Protein AF-A0A928GSQ0-F1 (afdb_monomer)

Foldseek 3Di:
DVVVVVVVVVVVVVVCVPDPCVVVVVVVVVVVVVVVVVVCCVPVPDPPCPPDDPVRVVVVVVVVVVVD

pLDDT: mean 86.57, std 9.01, range [51.09, 97.19]

Radius of gyration: 23.25 Å; Cα contacts (8 Å, |Δi|>4): 7; chains: 1; bounding box: 47×33×51 Å

Solvent-accessible surface area (backbone atoms only — not comparable to full-atom values): 4040 Å² total; per-residue (Å²): 111,70,66,58,56,52,51,52,50,48,51,54,51,51,52,53,68,71,36,81,64,55,52,58,52,50,52,53,50,53,49,50,53,51,51,53,50,47,52,48,41,67,73,72,56,63,71,90,65,72,94,56,56,71,68,59,50,51,52,54,52,52,54,58,65,72,75,107

Mean predicted aligned error: 8.87 Å

Secondary structure (DSSP, 8-state):
-HHHHHHHHHHHHHHHHH-SSHHHHHHHHHHHHHHHHHHHHHHH---TTTT--HHHHHHHHHHHHHT-

Sequence (68 aa):
MKKT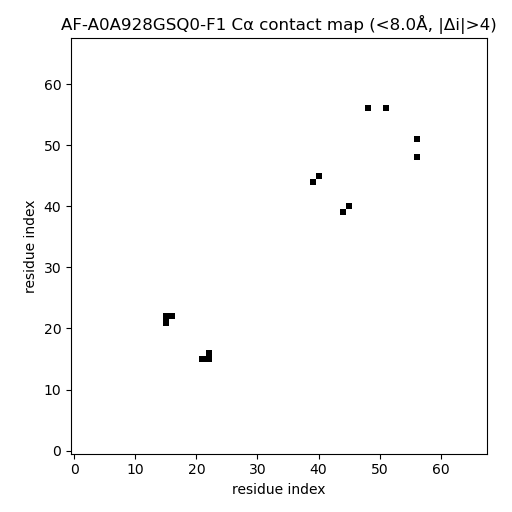IISIWNFYYEGFKNMTWGKQLWLLIFLKVIILFLVLRLFFFKPAMAGKTDEQKSEYVGTQLIKK

Structure (mmCIF, N/CA/C/O backbone):
data_AF-A0A928GSQ0-F1
#
_entry.id   AF-A0A928GSQ0-F1
#
loop_
_atom_site.group_PDB
_atom_site.id
_atom_site.type_symbol
_atom_site.label_atom_id
_atom_site.label_alt_id
_atom_site.label_comp_id
_atom_site.label_asym_id
_atom_site.label_entity_id
_atom_site.label_seq_id
_atom_site.pdbx_PDB_ins_code
_atom_site.Cartn_x
_atom_site.Cartn_y
_atom_site.Cartn_z
_atom_site.occupancy
_atom_site.B_iso_or_equiv
_atom_site.auth_seq_id
_atom_site.auth_comp_id
_atom_site.auth_asym_id
_atom_site.auth_atom_id
_atom_site.pdbx_PDB_model_num
ATOM 1 N N . MET A 1 1 ? 19.136 -21.482 -2.493 1.00 62.12 1 MET A N 1
ATOM 2 C CA . MET A 1 1 ? 17.867 -20.813 -2.115 1.00 62.12 1 MET A CA 1
ATOM 3 C C . MET A 1 1 ? 18.013 -19.301 -1.934 1.00 62.12 1 MET A C 1
ATOM 5 O O . MET A 1 1 ? 17.366 -18.576 -2.673 1.00 62.12 1 MET A O 1
ATOM 9 N N . LYS A 1 2 ? 18.894 -18.796 -1.049 1.00 71.62 2 LYS A N 1
ATOM 10 C CA . LYS A 1 2 ? 19.085 -17.337 -0.852 1.00 71.62 2 LYS A CA 1
ATOM 11 C C . LYS A 1 2 ? 19.418 -16.568 -2.145 1.00 71.62 2 LYS A C 1
ATOM 13 O O . LYS A 1 2 ? 18.836 -15.522 -2.392 1.00 71.62 2 LYS A O 1
ATOM 18 N N . LYS A 1 3 ? 20.287 -17.119 -3.005 1.00 82.19 3 LYS A N 1
ATOM 19 C CA . LYS A 1 3 ? 20.657 -16.492 -4.291 1.00 82.19 3 LYS A CA 1
ATOM 20 C C . LYS A 1 3 ? 19.477 -16.338 -5.263 1.00 82.19 3 LYS A C 1
ATOM 22 O O . LYS A 1 3 ? 19.380 -15.318 -5.931 1.00 82.19 3 LYS A O 1
ATOM 27 N N . THR A 1 4 ? 18.566 -17.309 -5.301 1.00 87.88 4 THR A N 1
ATOM 28 C CA . THR A 1 4 ? 17.376 -17.268 -6.166 1.00 87.88 4 THR A CA 1
ATOM 29 C C . THR A 1 4 ? 16.401 -16.182 -5.714 1.00 87.88 4 THR A C 1
ATOM 31 O O . THR A 1 4 ? 15.922 -15.416 -6.538 1.00 87.88 4 THR A O 1
ATOM 34 N N . ILE A 1 5 ? 16.178 -16.052 -4.402 1.00 91.38 5 ILE A N 1
ATOM 35 C CA . I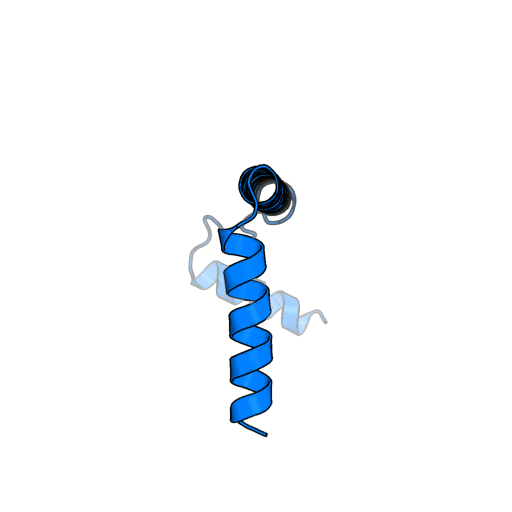LE A 1 5 ? 15.323 -14.998 -3.828 1.00 91.38 5 ILE A CA 1
ATOM 36 C C . ILE A 1 5 ? 15.889 -13.606 -4.142 1.00 91.38 5 ILE A C 1
ATOM 38 O O . ILE A 1 5 ? 15.147 -12.723 -4.560 1.00 91.38 5 ILE A O 1
ATOM 42 N N . ILE A 1 6 ? 17.207 -13.425 -4.003 1.00 91.94 6 ILE A N 1
ATOM 43 C CA . ILE A 1 6 ? 17.881 -12.155 -4.320 1.00 91.94 6 ILE A CA 1
ATOM 44 C C . ILE A 1 6 ? 17.764 -11.828 -5.816 1.00 91.94 6 ILE A C 1
ATOM 46 O O . ILE A 1 6 ? 17.498 -10.687 -6.178 1.00 91.94 6 ILE A O 1
ATOM 50 N N . SER A 1 7 ? 17.913 -12.824 -6.691 1.00 92.31 7 SER A N 1
ATOM 51 C CA . SER A 1 7 ? 17.757 -12.635 -8.136 1.00 92.31 7 SER A CA 1
ATOM 52 C C . SER A 1 7 ? 16.328 -12.242 -8.521 1.00 92.31 7 SER A C 1
ATOM 54 O O . SER A 1 7 ? 16.156 -11.332 -9.327 1.00 92.31 7 SER A O 1
ATOM 56 N N . ILE A 1 8 ? 15.316 -12.872 -7.916 1.00 93.06 8 ILE A N 1
ATOM 57 C CA . ILE A 1 8 ? 13.906 -12.525 -8.136 1.00 93.06 8 ILE A CA 1
ATOM 58 C C . ILE A 1 8 ? 13.631 -11.096 -7.658 1.00 93.06 8 ILE A C 1
ATOM 60 O O . ILE A 1 8 ? 13.025 -10.312 -8.384 1.00 93.06 8 ILE A O 1
ATOM 64 N N . TRP A 1 9 ? 14.120 -10.727 -6.471 1.00 94.81 9 TRP A N 1
ATOM 65 C CA . TRP A 1 9 ? 13.994 -9.366 -5.952 1.00 94.81 9 TRP A CA 1
ATOM 66 C C . TRP A 1 9 ? 14.604 -8.327 -6.900 1.00 94.81 9 TRP A C 1
ATOM 68 O O . TRP A 1 9 ? 13.944 -7.347 -7.245 1.00 94.81 9 TRP A O 1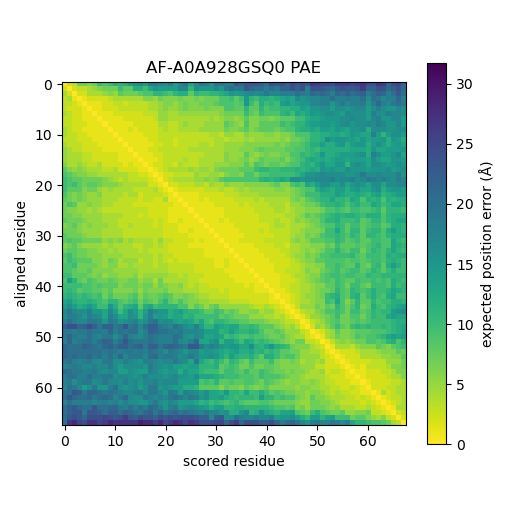
ATOM 78 N N . ASN A 1 10 ? 15.834 -8.565 -7.366 1.00 93.38 10 ASN A N 1
ATOM 79 C CA . ASN A 1 10 ? 16.520 -7.661 -8.286 1.00 93.38 10 ASN A CA 1
ATOM 80 C C . ASN A 1 10 ? 15.772 -7.523 -9.614 1.00 93.38 10 ASN A C 1
ATOM 82 O O . ASN A 1 10 ? 15.643 -6.408 -10.105 1.00 93.38 10 ASN A O 1
ATOM 86 N N . PHE A 1 11 ? 15.206 -8.608 -10.151 1.00 93.25 11 PHE A N 1
ATOM 87 C CA . PHE A 1 11 ? 14.396 -8.556 -11.369 1.00 93.25 11 PHE A CA 1
ATOM 88 C C . PHE A 1 11 ? 13.176 -7.633 -11.218 1.00 93.25 11 PHE A C 1
ATOM 90 O O . PHE A 1 11 ? 12.952 -6.760 -12.057 1.00 93.25 11 PHE A O 1
ATOM 97 N N . TYR A 1 12 ? 12.409 -7.773 -10.131 1.00 91.75 12 TYR A N 1
ATOM 98 C CA . TYR A 1 12 ? 11.257 -6.899 -9.876 1.00 91.75 12 TYR A CA 1
ATOM 99 C C . TYR A 1 12 ? 11.676 -5.449 -9.621 1.00 91.75 12 TYR A C 1
ATOM 101 O O . TYR A 1 12 ? 11.026 -4.526 -10.113 1.00 91.75 12 TYR A O 1
ATOM 109 N N . TYR A 1 13 ? 12.767 -5.242 -8.884 1.00 92.50 13 TYR A N 1
ATOM 110 C CA . TYR A 1 13 ? 13.295 -3.911 -8.606 1.00 92.50 13 TYR A CA 1
ATOM 111 C C . TYR A 1 13 ? 13.777 -3.205 -9.880 1.00 92.50 13 TYR A C 1
ATOM 113 O O . TYR A 1 13 ? 13.401 -2.060 -10.131 1.00 92.50 13 TYR A O 1
ATOM 121 N N . GLU A 1 14 ? 14.569 -3.881 -10.712 1.00 91.12 14 GLU A N 1
ATOM 122 C CA . GLU A 1 14 ? 15.067 -3.348 -11.983 1.00 91.12 14 GLU A CA 1
ATOM 123 C C . GLU A 1 14 ? 13.932 -3.119 -12.982 1.00 91.12 14 GLU A C 1
ATOM 125 O O . GLU A 1 14 ? 13.869 -2.055 -13.599 1.00 91.12 14 GLU A O 1
ATOM 130 N N . GLY A 1 15 ? 12.989 -4.059 -13.088 1.00 90.56 15 GLY A N 1
ATOM 131 C CA . GLY A 1 15 ? 11.793 -3.910 -13.914 1.00 90.56 15 GLY A CA 1
ATOM 132 C C . GLY A 1 15 ? 10.978 -2.681 -13.512 1.00 90.56 15 GLY A C 1
ATOM 133 O O . GLY A 1 15 ? 10.678 -1.834 -14.349 1.00 90.56 15 GLY A O 1
ATOM 134 N N . PHE A 1 16 ? 10.700 -2.515 -12.218 1.00 90.88 16 PHE A N 1
ATOM 135 C CA . PHE A 1 16 ? 9.974 -1.353 -11.705 1.00 90.88 16 PHE A CA 1
ATOM 136 C C . PHE A 1 16 ? 10.756 -0.040 -11.879 1.00 90.88 16 PHE A C 1
ATOM 138 O O . PHE A 1 16 ? 10.185 0.998 -12.223 1.00 90.88 16 PHE A O 1
ATOM 145 N N . LYS A 1 17 ? 12.081 -0.064 -11.695 1.00 87.81 17 LYS A N 1
ATOM 146 C CA . LYS A 1 17 ? 12.953 1.102 -11.892 1.00 87.81 17 LYS A CA 1
ATOM 147 C C . LYS A 1 17 ? 12.994 1.553 -13.352 1.00 87.81 17 LYS A C 1
ATOM 149 O O . LYS A 1 17 ? 13.030 2.761 -13.590 1.00 87.81 17 LYS A O 1
ATOM 15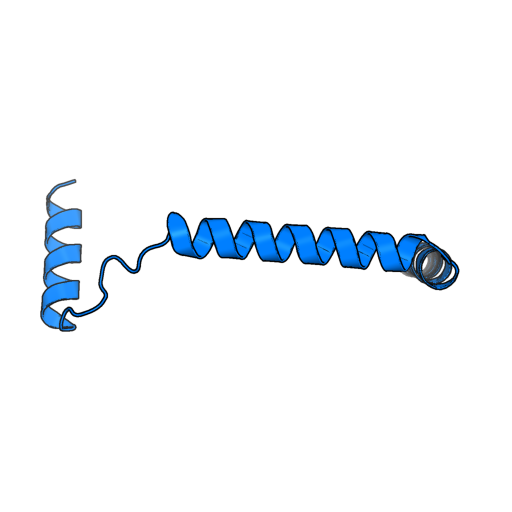4 N N . ASN A 1 18 ? 12.963 0.629 -14.304 1.00 91.75 18 ASN A N 1
ATOM 155 C CA . ASN A 1 18 ? 13.036 0.938 -15.732 1.00 91.75 18 ASN A CA 1
ATOM 156 C C . ASN A 1 18 ? 11.663 1.235 -16.364 1.00 91.75 18 ASN A C 1
ATOM 158 O O . ASN A 1 18 ? 11.588 1.577 -17.540 1.00 91.75 18 ASN A O 1
ATOM 162 N N . MET A 1 19 ? 10.571 1.173 -15.594 1.00 92.00 19 MET A N 1
ATOM 163 C CA . MET A 1 19 ? 9.246 1.568 -16.072 1.00 92.00 19 MET A CA 1
ATOM 164 C C . MET A 1 19 ? 9.115 3.090 -16.219 1.00 92.00 19 MET A C 1
ATOM 166 O O . MET A 1 19 ? 9.195 3.829 -15.236 1.00 92.00 19 MET A O 1
ATOM 170 N N . THR A 1 20 ? 8.814 3.547 -17.437 1.00 85.69 20 THR A N 1
ATOM 171 C CA . THR A 1 20 ? 8.514 4.958 -17.740 1.00 85.69 20 THR A CA 1
ATOM 172 C C . THR A 1 20 ? 7.104 5.341 -17.280 1.00 85.69 20 THR A C 1
ATOM 174 O O . THR A 1 20 ? 6.943 6.256 -16.480 1.00 85.69 20 THR A O 1
ATOM 177 N N . TRP A 1 21 ? 6.085 4.583 -17.704 1.00 90.31 21 TRP A N 1
ATOM 178 C CA . TRP A 1 21 ? 4.674 4.841 -17.367 1.00 90.31 21 TRP A CA 1
A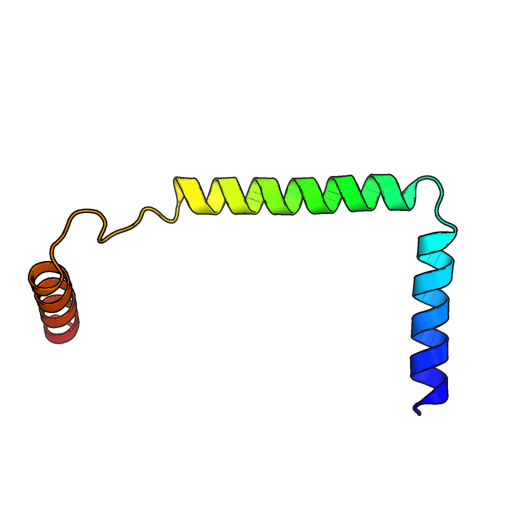TOM 179 C C . TRP A 1 21 ? 4.199 4.107 -16.105 1.00 90.31 21 TRP A C 1
ATOM 181 O O . TRP A 1 21 ? 3.306 4.569 -15.395 1.00 90.31 21 TRP A O 1
ATOM 191 N N . GLY A 1 22 ? 4.817 2.965 -15.788 1.00 90.38 22 GLY A N 1
ATOM 192 C CA . GLY A 1 22 ? 4.390 2.097 -14.686 1.00 90.38 22 GLY A CA 1
ATOM 193 C C . GLY A 1 22 ? 4.503 2.743 -13.304 1.00 90.38 22 GLY A C 1
ATOM 194 O O . GLY A 1 22 ? 3.631 2.529 -12.468 1.00 90.38 22 GLY A O 1
ATOM 195 N N . LYS A 1 23 ? 5.515 3.591 -13.072 1.00 89.12 23 LYS A N 1
ATOM 196 C CA . LYS A 1 23 ? 5.686 4.297 -11.789 1.00 89.12 23 LYS A CA 1
ATOM 197 C C . LYS A 1 23 ? 4.551 5.280 -11.516 1.00 89.12 23 LYS A C 1
ATOM 199 O O . LYS A 1 23 ? 4.040 5.332 -10.401 1.00 89.12 23 LYS A O 1
ATOM 204 N N . GLN A 1 24 ? 4.141 6.031 -12.539 1.00 92.25 24 GLN A N 1
ATOM 205 C CA . GLN A 1 24 ? 3.018 6.964 -12.433 1.00 92.25 24 GLN A CA 1
ATOM 206 C C . GLN A 1 24 ? 1.709 6.211 -12.184 1.00 92.25 24 GLN A C 1
ATOM 208 O O . GLN A 1 24 ? 0.939 6.593 -11.307 1.00 92.25 24 GLN A O 1
ATOM 213 N N . LEU A 1 25 ? 1.485 5.097 -12.889 1.00 93.75 25 LEU A N 1
ATOM 214 C CA . LEU A 1 25 ? 0.314 4.246 -12.671 1.00 93.75 25 LEU A CA 1
ATOM 215 C C . LEU A 1 25 ? 0.287 3.650 -11.257 1.00 93.75 25 LEU A C 1
ATOM 217 O O . LEU A 1 25 ? -0.758 3.666 -10.614 1.00 93.75 25 LEU A O 1
ATOM 221 N N . TRP A 1 26 ? 1.424 3.188 -10.736 1.00 93.81 26 TRP A N 1
ATOM 222 C CA . TRP A 1 26 ? 1.524 2.692 -9.361 1.00 93.81 26 TRP A CA 1
ATOM 223 C C . TRP A 1 26 ? 1.196 3.767 -8.327 1.00 93.81 26 TRP A C 1
ATOM 225 O O . TRP A 1 26 ? 0.470 3.497 -7.371 1.00 93.81 26 TRP A O 1
ATOM 235 N N . LEU A 1 27 ? 1.670 4.995 -8.541 1.00 94.12 27 LEU A N 1
ATOM 236 C CA . LEU A 1 27 ? 1.328 6.131 -7.690 1.00 94.12 27 LEU A CA 1
ATOM 237 C C . LEU A 1 27 ? -0.180 6.415 -7.724 1.00 94.12 27 LEU A C 1
ATOM 239 O O . LEU A 1 27 ? -0.784 6.608 -6.672 1.00 94.12 27 LEU A O 1
ATOM 243 N N . LEU A 1 28 ? -0.808 6.369 -8.903 1.00 95.81 28 LEU A N 1
ATOM 244 C CA . LEU A 1 28 ? -2.259 6.527 -9.043 1.00 95.81 28 LEU A CA 1
ATOM 245 C C . LEU A 1 28 ? -3.043 5.411 -8.339 1.00 95.81 28 LEU A C 1
ATOM 247 O O . LEU A 1 28 ? -4.064 5.687 -7.709 1.00 95.81 28 LEU A O 1
ATOM 251 N N . ILE A 1 29 ? -2.576 4.163 -8.420 1.00 95.56 29 ILE A N 1
ATOM 252 C CA . ILE A 1 29 ? -3.180 3.029 -7.708 1.00 95.56 29 ILE A CA 1
ATOM 253 C C . ILE A 1 29 ? -3.074 3.246 -6.198 1.00 95.56 29 ILE A C 1
ATOM 255 O O . ILE A 1 29 ? -4.080 3.151 -5.498 1.00 95.56 29 ILE A O 1
ATOM 259 N N . PHE A 1 30 ? -1.888 3.592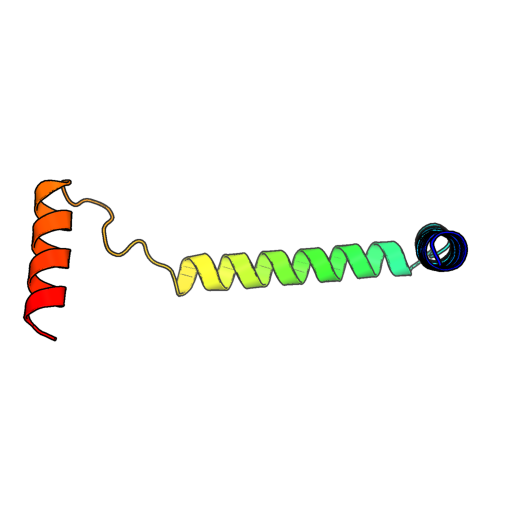 -5.696 1.00 96.81 30 PHE A N 1
ATOM 260 C CA . PHE A 1 30 ? -1.666 3.829 -4.271 1.00 96.81 30 PHE A CA 1
ATOM 261 C C . PHE A 1 30 ? -2.530 4.982 -3.751 1.00 96.81 30 PHE A C 1
ATOM 263 O O . PHE A 1 30 ? -3.180 4.859 -2.714 1.00 96.81 30 PHE A O 1
ATOM 270 N N . LEU A 1 31 ? -2.621 6.065 -4.525 1.00 97.12 31 LEU A N 1
ATOM 271 C CA . LEU A 1 31 ? -3.493 7.195 -4.234 1.00 97.12 31 LEU A CA 1
ATOM 272 C C . LEU A 1 31 ? -4.964 6.767 -4.161 1.00 97.12 31 LEU A C 1
ATOM 274 O O . LEU A 1 31 ? -5.644 7.099 -3.194 1.00 97.12 31 LEU A O 1
ATOM 278 N N . LYS A 1 32 ? -5.458 5.995 -5.138 1.00 95.94 32 LYS A N 1
ATOM 279 C CA . LYS A 1 32 ? -6.830 5.464 -5.114 1.00 95.94 32 LYS A CA 1
ATOM 280 C C . LYS A 1 32 ? -7.080 4.606 -3.877 1.00 95.94 32 LYS A C 1
ATOM 282 O O . LYS A 1 32 ? -8.106 4.786 -3.234 1.00 95.94 32 LYS A O 1
ATOM 287 N N . VAL A 1 33 ? -6.158 3.711 -3.525 1.00 97.12 33 VAL A N 1
ATOM 288 C CA . VAL A 1 33 ? -6.290 2.848 -2.339 1.00 97.12 33 VAL A CA 1
ATOM 289 C C . VAL A 1 33 ? -6.335 3.678 -1.055 1.00 97.12 33 VAL A C 1
ATOM 291 O O . VAL A 1 33 ? -7.205 3.442 -0.220 1.00 97.12 33 VAL A O 1
ATOM 294 N N . ILE A 1 34 ? -5.473 4.690 -0.915 1.00 97.19 34 ILE A N 1
ATOM 295 C CA . ILE A 1 34 ? -5.502 5.612 0.230 1.00 97.19 34 ILE A CA 1
ATOM 296 C C . ILE A 1 34 ? -6.832 6.360 0.291 1.00 97.19 34 ILE A C 1
ATOM 298 O O . ILE A 1 34 ? -7.449 6.414 1.351 1.00 97.19 34 ILE A O 1
ATOM 302 N N . ILE A 1 35 ? -7.287 6.928 -0.827 1.00 96.75 35 ILE A N 1
ATOM 303 C CA . ILE A 1 35 ? -8.542 7.686 -0.878 1.00 96.75 35 ILE A CA 1
ATOM 304 C C . ILE A 1 35 ? -9.720 6.785 -0.504 1.00 96.75 35 ILE A C 1
ATOM 306 O O . ILE A 1 35 ? -10.529 7.163 0.339 1.00 96.75 35 ILE A O 1
ATOM 310 N N . LEU A 1 36 ? -9.798 5.581 -1.074 1.00 95.56 36 LEU A N 1
ATOM 311 C CA . LEU A 1 36 ? -10.841 4.609 -0.747 1.00 95.56 36 LEU A CA 1
ATOM 312 C C . LEU A 1 36 ? -10.805 4.242 0.739 1.00 95.56 36 LEU A C 1
ATOM 314 O O . LEU A 1 36 ? -11.845 4.241 1.393 1.00 95.56 36 LEU A O 1
ATOM 318 N N . PHE A 1 37 ? -9.619 4.000 1.296 1.00 95.69 37 PHE A N 1
ATOM 319 C CA . PHE A 1 37 ? -9.459 3.713 2.717 1.00 95.69 37 PHE A CA 1
ATOM 320 C C . PHE A 1 37 ? -9.901 4.883 3.603 1.00 95.69 37 PHE A C 1
ATOM 322 O O . PHE A 1 37 ? -10.597 4.670 4.593 1.00 95.69 37 PHE A O 1
ATOM 329 N N . LEU A 1 38 ? -9.546 6.122 3.253 1.00 95.31 38 LEU A N 1
ATOM 330 C CA . LEU A 1 38 ? -9.946 7.314 4.000 1.00 95.31 38 LEU A CA 1
ATOM 331 C C . LEU A 1 38 ? -11.458 7.534 3.956 1.00 95.31 38 LEU A C 1
ATOM 333 O O . LEU A 1 38 ? -12.056 7.787 4.997 1.00 95.31 38 LEU A O 1
ATOM 337 N N . VAL A 1 39 ? -12.083 7.390 2.785 1.00 94.19 39 VAL A N 1
ATOM 338 C CA . VAL A 1 39 ? -13.543 7.468 2.636 1.00 94.19 39 VAL A CA 1
ATOM 339 C C . VAL A 1 39 ? -14.200 6.400 3.507 1.00 94.19 39 VAL A C 1
ATOM 341 O O . VAL A 1 39 ? -15.015 6.729 4.367 1.00 94.19 39 VAL A O 1
ATOM 344 N N . LEU A 1 40 ? -13.796 5.134 3.377 1.00 92.56 40 LEU A N 1
ATOM 345 C CA . LEU A 1 40 ? -14.345 4.062 4.207 1.00 92.56 40 LEU A CA 1
ATOM 346 C C . LEU A 1 40 ? -14.154 4.352 5.702 1.00 92.56 40 LEU A C 1
ATOM 348 O O . LEU A 1 40 ? -15.098 4.233 6.477 1.00 92.56 40 LEU A O 1
ATOM 352 N N . 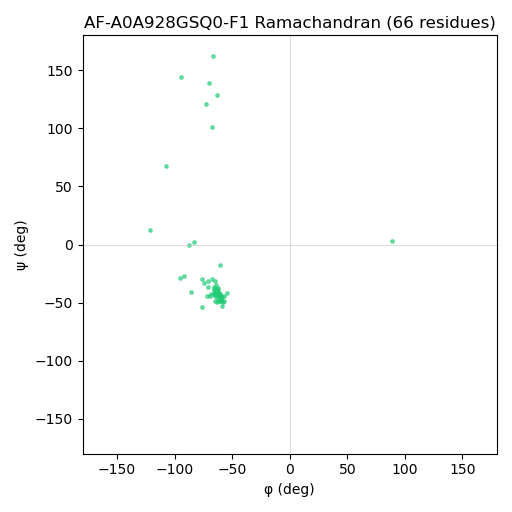ARG A 1 41 ? -12.968 4.808 6.113 1.00 90.00 41 ARG A N 1
ATOM 353 C CA . ARG A 1 41 ? -12.673 5.161 7.505 1.00 90.00 41 ARG A CA 1
ATOM 354 C C . ARG A 1 41 ? -13.580 6.273 8.028 1.00 90.00 41 ARG A C 1
ATOM 356 O O . ARG A 1 41 ? -14.149 6.129 9.101 1.00 90.00 41 ARG A O 1
ATOM 363 N N . LEU A 1 42 ? -13.734 7.367 7.292 1.00 89.06 42 LEU A N 1
ATOM 364 C CA . LEU A 1 42 ? -14.508 8.521 7.751 1.00 89.06 42 LEU A CA 1
ATOM 365 C C . LEU A 1 42 ? -16.017 8.245 7.779 1.00 89.06 42 LEU A C 1
ATOM 367 O O . LEU A 1 42 ? -16.703 8.708 8.691 1.00 89.06 42 LEU A O 1
ATOM 371 N N . PHE A 1 43 ? -16.534 7.485 6.810 1.00 88.88 43 PHE A N 1
ATOM 372 C CA . PHE A 1 43 ? -17.967 7.201 6.719 1.00 88.88 43 PHE A CA 1
ATOM 373 C C . PHE A 1 43 ? -18.403 5.994 7.559 1.00 88.88 43 PHE A C 1
ATOM 375 O O . PHE A 1 43 ? -19.444 6.070 8.210 1.00 88.88 43 PHE A O 1
ATOM 382 N N . PHE A 1 44 ? -17.622 4.909 7.588 1.00 84.50 44 PHE A N 1
ATOM 383 C CA . PHE A 1 44 ? -17.997 3.667 8.277 1.00 84.50 44 PHE A CA 1
ATOM 384 C C . PHE A 1 44 ? -17.427 3.560 9.696 1.00 84.50 44 PHE A C 1
ATOM 386 O O . PHE A 1 44 ? -18.055 2.947 10.554 1.00 84.50 44 PHE A O 1
ATOM 393 N N . PHE A 1 45 ? -16.278 4.178 9.987 1.00 82.56 45 PHE A N 1
ATOM 394 C CA . PHE A 1 45 ? -15.622 4.083 11.296 1.00 82.56 45 PHE A CA 1
ATOM 395 C C . PHE A 1 45 ? -15.753 5.392 12.076 1.00 82.56 45 PHE A C 1
ATOM 397 O O . PHE A 1 45 ? -14.776 6.096 12.338 1.00 82.56 45 PHE A O 1
ATOM 404 N N . LYS A 1 46 ? -16.983 5.718 12.486 1.00 79.94 46 LYS A N 1
ATOM 405 C CA . LYS A 1 46 ? -17.198 6.794 13.461 1.00 79.94 46 LYS A CA 1
ATOM 406 C C . LYS A 1 46 ? -16.681 6.349 14.835 1.00 79.94 46 LYS A C 1
ATOM 408 O O . LYS A 1 46 ? -16.909 5.202 15.221 1.00 79.94 46 LYS A O 1
ATOM 413 N N . PRO A 1 47 ? -16.005 7.220 15.603 1.00 78.38 47 PRO A N 1
ATOM 414 C CA . PRO A 1 47 ? -15.537 6.862 16.934 1.00 78.38 47 PRO A CA 1
ATOM 415 C C . PRO A 1 47 ? -16.740 6.671 17.867 1.00 78.38 47 PRO A C 1
ATOM 417 O O . PRO A 1 47 ? -17.310 7.636 18.367 1.00 78.38 47 PRO A O 1
ATOM 420 N N . ALA A 1 48 ? -17.119 5.415 18.115 1.00 73.44 48 ALA A N 1
ATOM 421 C CA . ALA A 1 48 ? -18.302 5.051 18.904 1.00 73.44 48 ALA A CA 1
ATOM 422 C C . ALA A 1 48 ? -18.269 5.560 20.360 1.00 73.44 48 ALA A C 1
ATOM 424 O O . ALA A 1 48 ? -19.293 5.605 21.034 1.00 73.44 48 ALA A O 1
ATOM 425 N N . MET A 1 49 ? -17.085 5.938 20.847 1.00 72.75 49 MET A N 1
ATOM 426 C CA . MET A 1 49 ? -16.831 6.346 22.230 1.00 72.75 49 MET A CA 1
ATOM 427 C C . MET A 1 49 ? -16.266 7.770 22.349 1.00 72.75 49 MET A C 1
ATOM 429 O O . MET A 1 49 ? -15.765 8.143 23.412 1.00 72.75 49 MET A O 1
ATOM 433 N N . ALA A 1 50 ? -16.305 8.571 21.278 1.00 71.06 50 ALA A N 1
ATOM 434 C CA . ALA A 1 50 ? -15.879 9.968 21.353 1.00 71.06 50 ALA A CA 1
ATOM 435 C C . ALA A 1 50 ? -16.784 10.755 22.320 1.00 71.06 50 ALA A C 1
ATOM 437 O O . ALA A 1 50 ? -18.005 10.702 22.206 1.00 71.06 50 ALA A O 1
ATOM 438 N N . GLY A 1 51 ? -16.180 11.474 23.273 1.00 73.69 51 GLY A N 1
ATOM 439 C CA . GLY A 1 51 ? -16.890 12.347 24.220 1.00 73.69 51 GLY A CA 1
ATOM 440 C C . GLY A 1 51 ? -17.382 11.697 25.520 1.00 73.69 51 GLY A C 1
ATOM 441 O O . GLY A 1 51 ? -18.016 12.382 26.314 1.00 73.69 51 GLY A O 1
ATOM 442 N N . LYS A 1 52 ? -17.096 10.411 25.766 1.00 78.19 52 LYS A N 1
ATOM 443 C CA . LYS A 1 52 ? -17.405 9.731 27.041 1.00 78.19 52 LYS A CA 1
ATOM 444 C C . LYS A 1 52 ? -16.199 9.756 27.988 1.00 78.19 52 LYS A C 1
ATOM 446 O O . LYS A 1 52 ? -15.066 9.619 27.517 1.00 78.19 52 LYS A O 1
ATOM 451 N N . THR A 1 53 ? -16.432 9.892 29.296 1.00 81.12 53 THR A N 1
ATOM 452 C CA . THR A 1 53 ? -15.382 9.676 30.312 1.00 81.12 53 THR A CA 1
ATOM 453 C C . THR A 1 53 ? -14.969 8.205 30.337 1.00 81.12 53 THR A C 1
ATOM 455 O O . THR A 1 53 ? -15.683 7.343 29.812 1.00 81.12 53 THR A O 1
ATOM 458 N N . ASP A 1 54 ? -13.809 7.893 30.907 1.00 77.00 54 ASP A N 1
ATOM 459 C CA . ASP A 1 54 ? -13.326 6.511 30.926 1.00 77.00 54 ASP A CA 1
ATOM 460 C C . ASP A 1 54 ? -14.231 5.588 31.761 1.00 77.00 54 ASP A C 1
ATOM 462 O O . ASP A 1 54 ? -14.462 4.448 31.348 1.00 77.00 54 ASP A O 1
ATOM 466 N N . GLU A 1 55 ? -14.878 6.094 32.821 1.00 78.69 55 GLU A N 1
ATOM 467 C CA . GLU A 1 55 ? -15.927 5.361 33.545 1.00 78.69 55 GLU A CA 1
ATOM 468 C C . GLU A 1 55 ? -17.110 5.000 32.633 1.00 78.69 55 GLU A C 1
ATOM 470 O O . GLU A 1 55 ? -17.531 3.844 32.585 1.00 78.69 55 GLU A O 1
ATOM 475 N N . GLN A 1 56 ? -17.607 5.957 31.842 1.00 79.75 56 GLN A N 1
ATOM 476 C CA . GLN A 1 56 ? -18.750 5.750 30.944 1.00 79.75 56 GLN A CA 1
ATOM 477 C C . GLN A 1 56 ? -18.439 4.784 29.793 1.00 79.75 56 GLN A C 1
ATOM 479 O O . GLN A 1 56 ? -19.338 4.113 29.280 1.00 79.75 56 GLN A O 1
ATOM 484 N N . LYS A 1 57 ? -17.179 4.717 29.346 1.00 81.75 57 LYS A N 1
ATOM 485 C CA . LYS A 1 57 ? -16.735 3.724 28.357 1.00 81.75 57 LYS A CA 1
ATOM 486 C C . LYS A 1 57 ? -16.681 2.327 28.972 1.00 81.75 57 LYS A C 1
ATOM 488 O O . LYS A 1 57 ? -17.154 1.382 28.345 1.00 81.75 57 LYS A O 1
ATOM 493 N N . SER A 1 58 ? -16.137 2.212 30.184 1.00 80.25 58 SER A N 1
ATOM 494 C CA . SER A 1 58 ? -16.020 0.947 30.918 1.00 80.25 58 SER A CA 1
ATOM 495 C C . SER A 1 58 ? -17.390 0.323 31.195 1.00 80.25 58 SER A C 1
ATOM 497 O O . SER A 1 58 ? -17.626 -0.841 30.867 1.00 80.25 58 SER A O 1
ATOM 499 N N . GLU A 1 59 ? -18.340 1.122 31.686 1.00 83.50 59 GLU A N 1
ATOM 500 C CA . GLU A 1 59 ? -19.711 0.680 31.962 1.00 83.50 59 GLU A CA 1
ATOM 501 C C . GLU A 1 59 ? -20.455 0.249 30.685 1.00 83.50 59 GLU A C 1
ATOM 503 O O . GLU A 1 59 ? -21.140 -0.779 30.668 1.00 83.50 59 GLU A O 1
ATOM 508 N N . TYR A 1 60 ? -20.271 0.978 29.577 1.00 82.44 60 TYR A N 1
ATOM 509 C CA . TYR A 1 60 ? -20.851 0.623 28.277 1.00 82.44 60 TYR A CA 1
ATOM 510 C C . TYR A 1 60 ? -20.313 -0.712 27.738 1.00 82.44 60 TYR A C 1
ATOM 512 O O . TYR A 1 60 ? -21.077 -1.526 27.226 1.00 82.44 60 TYR A O 1
ATOM 520 N N . VAL A 1 61 ? -19.010 -0.972 27.864 1.00 82.06 61 VAL A N 1
ATOM 521 C CA . VAL A 1 61 ? -18.425 -2.257 27.450 1.00 82.06 61 VAL A CA 1
ATOM 522 C C . VAL A 1 61 ? -18.888 -3.387 28.373 1.00 82.06 61 VAL A C 1
ATOM 524 O O . VAL A 1 61 ? -19.298 -4.437 27.880 1.00 82.06 61 VAL A O 1
ATOM 527 N N . GLY A 1 62 ? -18.896 -3.170 29.691 1.00 83.44 62 GLY A N 1
ATOM 528 C CA . GLY A 1 62 ? -19.340 -4.164 30.672 1.00 83.44 62 GLY A CA 1
ATOM 529 C C . GLY A 1 62 ? -20.790 -4.600 30.458 1.00 83.44 62 GLY A C 1
ATOM 530 O O . GLY A 1 62 ? -21.079 -5.793 30.390 1.00 83.44 62 GLY A O 1
ATOM 531 N N . THR A 1 63 ? -21.699 -3.646 30.251 1.00 82.06 63 THR A N 1
ATOM 532 C CA . THR A 1 63 ? -23.115 -3.938 29.975 1.00 82.06 63 THR A CA 1
ATOM 533 C C . THR A 1 63 ? -23.326 -4.701 28.666 1.00 82.06 63 THR A C 1
ATOM 535 O O . THR A 1 63 ? -24.160 -5.602 28.627 1.00 82.06 63 THR A O 1
ATOM 538 N N . GLN A 1 64 ? -22.563 -4.411 27.608 1.00 82.25 64 GLN A N 1
ATOM 539 C CA . GLN A 1 64 ? -22.651 -5.141 26.333 1.00 82.25 64 GLN A CA 1
ATOM 540 C C . GLN A 1 64 ? -22.097 -6.572 26.414 1.00 82.25 64 GLN A C 1
ATOM 542 O O . GLN A 1 64 ? -22.599 -7.454 25.721 1.00 82.25 64 GLN A O 1
ATOM 547 N N . LEU A 1 65 ? -21.090 -6.823 27.258 1.00 83.75 65 LEU A N 1
ATOM 548 C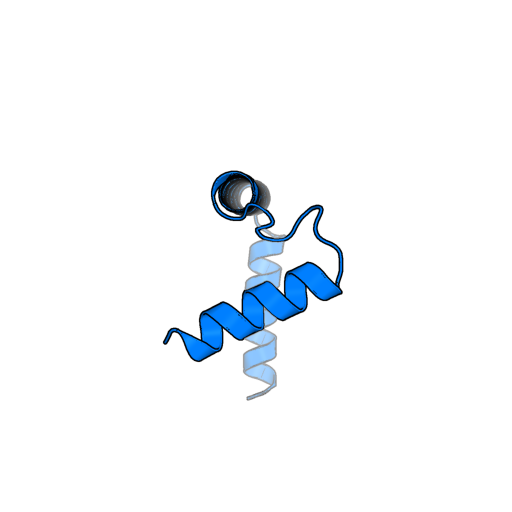 CA . LEU A 1 65 ? -20.536 -8.166 27.475 1.00 83.75 65 LEU A CA 1
ATOM 549 C C . LEU A 1 65 ? -21.456 -9.056 28.318 1.00 83.75 65 LEU A C 1
ATOM 551 O O . LEU A 1 65 ? -21.505 -10.256 28.086 1.00 83.75 65 LEU A O 1
ATOM 555 N N . ILE A 1 66 ? -22.189 -8.470 29.267 1.00 85.19 66 ILE A N 1
ATOM 556 C CA . ILE A 1 66 ? -23.148 -9.187 30.123 1.00 85.19 66 ILE A CA 1
ATOM 557 C C . ILE A 1 66 ? -24.447 -9.508 29.367 1.00 85.19 66 ILE A C 1
ATOM 559 O O . ILE A 1 66 ? -25.116 -10.491 29.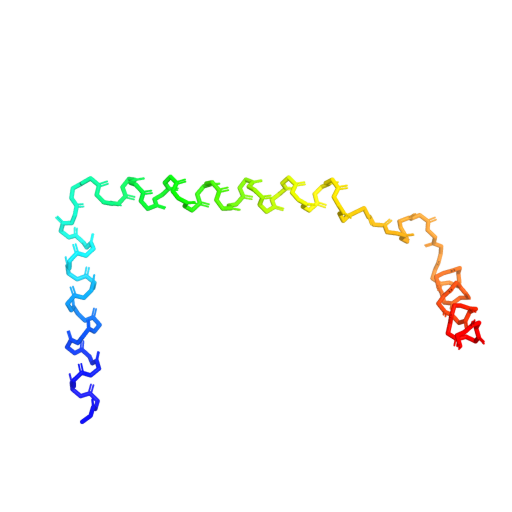669 1.00 85.19 66 ILE A O 1
ATOM 563 N N . LYS A 1 67 ? -24.825 -8.677 28.387 1.00 72.31 67 LYS A N 1
ATOM 564 C CA . LYS A 1 67 ? -26.071 -8.824 27.616 1.00 72.31 67 LYS A CA 1
ATOM 565 C C . LYS A 1 67 ? -25.969 -9.823 26.450 1.00 72.31 67 LYS A C 1
ATOM 567 O O . LYS A 1 67 ? -26.931 -9.950 25.692 1.00 72.31 67 LYS A O 1
ATOM 572 N N . LYS A 1 68 ? -24.819 -10.475 26.274 1.00 51.09 68 LYS A N 1
ATOM 573 C CA . LYS A 1 68 ? -24.549 -11.450 25.213 1.00 51.09 68 LYS A CA 1
ATOM 574 C C . LYS A 1 68 ? -24.607 -12.869 25.763 1.00 51.09 68 LYS A C 1
ATOM 576 O O . LYS A 1 68 ? -25.114 -13.734 25.019 1.00 51.09 68 LYS A O 1
#